Protein AF-A0A9E3QA73-F1 (afdb_monomer)

Mean predicted aligned error: 4.04 Å

Structure (mmCIF, N/CA/C/O backbone):
data_AF-A0A9E3QA73-F1
#
_entry.id   AF-A0A9E3QA73-F1
#
loop_
_atom_site.group_PDB
_atom_site.id
_atom_site.type_symbol
_atom_site.label_atom_id
_atom_site.label_alt_id
_atom_site.label_comp_id
_atom_site.label_asym_id
_atom_site.label_entity_id
_atom_site.label_seq_id
_atom_site.pdbx_PDB_ins_code
_atom_site.Cartn_x
_atom_site.Cartn_y
_atom_site.Cartn_z
_atom_site.occupancy
_atom_site.B_iso_or_equiv
_atom_site.auth_seq_id
_atom_site.auth_comp_id
_atom_s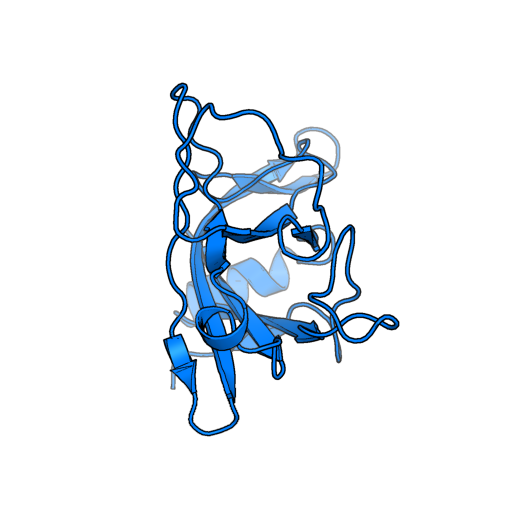ite.auth_asym_id
_atom_site.auth_atom_id
_atom_site.pdbx_PDB_model_num
ATOM 1 N N . MET A 1 1 ? -1.718 7.221 16.054 1.00 93.88 1 MET A N 1
ATOM 2 C CA . MET A 1 1 ? -0.900 6.788 14.899 1.00 93.88 1 MET A CA 1
ATOM 3 C C . MET A 1 1 ? -1.146 5.306 14.721 1.00 93.88 1 MET A C 1
ATOM 5 O O . MET A 1 1 ? -1.295 4.645 15.738 1.00 93.88 1 MET A O 1
ATOM 9 N N . VAL A 1 2 ? -1.187 4.804 13.490 1.00 97.19 2 VAL A N 1
ATOM 10 C CA . VAL A 1 2 ? -1.212 3.363 13.200 1.00 97.19 2 VAL A CA 1
ATOM 11 C C . VAL A 1 2 ? -0.086 3.036 12.223 1.00 97.19 2 VAL A C 1
ATOM 13 O O . VAL A 1 2 ? 0.205 3.836 11.328 1.00 97.19 2 VAL A O 1
ATOM 16 N N . ARG A 1 3 ? 0.563 1.887 12.413 1.00 98.00 3 ARG A N 1
ATOM 17 C CA . ARG A 1 3 ? 1.632 1.400 11.539 1.00 98.00 3 ARG A CA 1
ATOM 18 C C . ARG A 1 3 ? 1.025 0.547 10.429 1.00 98.00 3 ARG A C 1
ATOM 20 O O . ARG A 1 3 ? 0.339 -0.432 10.712 1.00 98.00 3 ARG A O 1
ATOM 27 N N . LEU A 1 4 ? 1.305 0.900 9.179 1.00 98.56 4 LEU A N 1
ATOM 28 C CA . LEU A 1 4 ? 0.963 0.098 8.006 1.00 98.56 4 LEU A CA 1
ATOM 29 C C . LEU A 1 4 ? 2.176 -0.716 7.557 1.00 98.56 4 LEU A C 1
ATOM 31 O O . LEU A 1 4 ? 3.311 -0.230 7.621 1.00 98.56 4 LEU A O 1
ATOM 35 N N . ARG A 1 5 ? 1.928 -1.921 7.045 1.00 98.56 5 ARG A N 1
ATOM 36 C CA . ARG A 1 5 ? 2.916 -2.797 6.416 1.00 98.56 5 ARG A CA 1
ATOM 37 C C . ARG A 1 5 ? 2.368 -3.342 5.101 1.00 98.56 5 ARG A C 1
ATOM 39 O O . ARG A 1 5 ? 1.295 -3.926 5.072 1.00 98.56 5 ARG A O 1
ATOM 46 N N . VAL A 1 6 ? 3.118 -3.178 4.016 1.00 98.75 6 VAL A N 1
ATOM 47 C CA . VAL A 1 6 ? 2.791 -3.777 2.717 1.00 98.75 6 VAL A CA 1
ATOM 48 C C . VAL A 1 6 ? 3.895 -4.744 2.328 1.00 98.75 6 VAL A C 1
ATOM 50 O O . VAL A 1 6 ? 5.056 -4.349 2.220 1.00 98.75 6 VAL A O 1
ATOM 53 N N . VAL A 1 7 ? 3.528 -5.998 2.090 1.00 98.62 7 VAL A N 1
ATOM 54 C CA . VAL A 1 7 ? 4.402 -7.010 1.502 1.00 98.62 7 VAL A CA 1
ATOM 55 C C . VAL A 1 7 ? 4.166 -7.027 -0.004 1.00 98.62 7 VAL A C 1
ATOM 57 O O . VAL A 1 7 ? 3.077 -7.341 -0.480 1.00 98.62 7 VAL A O 1
ATOM 60 N N . CYS A 1 8 ? 5.193 -6.670 -0.766 1.00 98.56 8 CYS A N 1
ATOM 61 C CA . CYS A 1 8 ? 5.207 -6.830 -2.210 1.00 98.56 8 CYS A CA 1
ATOM 62 C C . CYS A 1 8 ? 5.842 -8.182 -2.530 1.00 98.56 8 CYS A C 1
ATOM 64 O O . CYS A 1 8 ? 7.039 -8.373 -2.286 1.00 98.56 8 CYS A O 1
ATOM 66 N N . LYS A 1 9 ? 5.037 -9.116 -3.036 1.00 98.12 9 LYS A N 1
ATOM 67 C CA . LYS A 1 9 ? 5.478 -10.475 -3.323 1.00 98.12 9 LYS A CA 1
ATOM 68 C C . LYS A 1 9 ? 6.351 -10.540 -4.559 1.00 98.12 9 LYS A C 1
ATOM 70 O O . LYS A 1 9 ? 5.925 -10.078 -5.617 1.00 98.12 9 LYS A O 1
ATOM 75 N N . ALA A 1 10 ? 7.536 -11.130 -4.393 1.00 93.69 10 ALA A N 1
ATOM 76 C CA . ALA A 1 10 ? 8.522 -11.402 -5.438 1.00 93.69 10 ALA A CA 1
ATOM 77 C C . ALA A 1 10 ? 8.496 -10.384 -6.606 1.00 93.69 10 ALA A C 1
ATOM 79 O O . ALA A 1 10 ? 8.257 -10.770 -7.757 1.00 93.69 10 ALA A O 1
ATOM 80 N N . PRO A 1 11 ? 8.666 -9.071 -6.340 1.00 96.00 11 PRO A N 1
ATOM 81 C CA . PRO A 1 11 ? 8.707 -8.084 -7.408 1.00 96.00 11 PRO A CA 1
ATOM 82 C C . PRO A 1 11 ? 9.917 -8.343 -8.313 1.00 96.00 11 PRO A C 1
ATOM 84 O O . PRO A 1 11 ? 10.935 -8.855 -7.829 1.00 96.00 11 PRO A O 1
ATOM 87 N N . PRO A 1 12 ? 9.863 -7.932 -9.594 1.00 94.31 12 PRO A N 1
ATOM 88 C CA . PRO A 1 12 ? 11.035 -7.987 -10.453 1.00 94.31 12 PRO A CA 1
ATOM 89 C C . PRO A 1 12 ? 12.192 -7.225 -9.812 1.00 94.31 12 PRO A C 1
ATOM 91 O O . PRO A 1 12 ? 11.981 -6.166 -9.209 1.00 94.31 12 PRO A O 1
ATOM 94 N N . ASP A 1 13 ? 13.403 -7.763 -9.937 1.00 92.25 13 ASP A N 1
ATOM 95 C CA . ASP A 1 13 ? 14.571 -7.197 -9.275 1.00 92.25 13 ASP A CA 1
ATOM 96 C C . ASP A 1 13 ? 14.908 -5.816 -9.867 1.00 92.25 13 ASP A C 1
ATOM 98 O O . ASP A 1 13 ? 15.334 -5.736 -11.023 1.00 92.25 13 ASP A O 1
ATOM 102 N N . PRO A 1 14 ? 14.728 -4.712 -9.117 1.00 90.19 14 PRO A N 1
ATOM 103 C CA . PRO A 1 14 ? 14.944 -3.380 -9.665 1.00 90.19 14 PRO A CA 1
ATOM 104 C C . PRO A 1 14 ? 16.399 -3.167 -10.107 1.00 90.19 14 PRO A C 1
ATOM 106 O O . PRO A 1 14 ? 16.636 -2.440 -11.077 1.00 90.19 14 PRO A O 1
ATOM 109 N N . ASP A 1 15 ? 17.371 -3.836 -9.477 1.00 89.56 15 ASP A N 1
ATOM 110 C CA . ASP A 1 15 ? 18.784 -3.673 -9.809 1.00 89.56 15 ASP A CA 1
ATOM 111 C C . ASP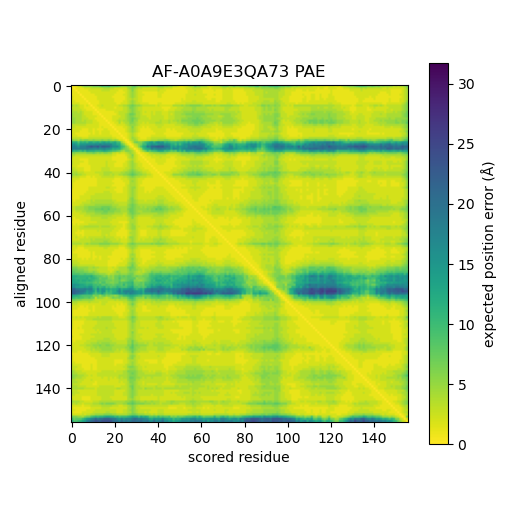 A 1 15 ? 19.113 -4.251 -11.189 1.00 89.56 15 ASP A C 1
ATOM 113 O O . ASP A 1 15 ? 19.820 -3.606 -11.968 1.00 89.56 15 ASP A O 1
ATOM 117 N N . GLN A 1 16 ? 18.509 -5.389 -11.547 1.00 91.06 16 GLN A N 1
ATOM 118 C CA . GLN A 1 16 ? 18.669 -6.023 -12.864 1.00 91.06 16 GLN A CA 1
ATOM 119 C C . GLN A 1 16 ? 18.098 -5.186 -14.017 1.00 91.06 16 GLN A C 1
ATOM 121 O O . GLN A 1 16 ? 18.421 -5.416 -15.183 1.00 91.06 16 GLN A O 1
ATOM 126 N N . HIS A 1 17 ? 17.269 -4.192 -13.701 1.00 88.50 17 HIS A N 1
ATOM 127 C CA . HIS A 1 17 ? 16.583 -3.357 -14.681 1.00 88.50 17 HIS A CA 1
ATOM 128 C C . HIS A 1 17 ? 16.985 -1.882 -14.620 1.00 88.50 17 HIS A C 1
ATOM 130 O O . HIS A 1 17 ? 16.328 -1.036 -15.229 1.00 88.50 17 HIS A O 1
ATOM 136 N N . GLY A 1 18 ? 18.069 -1.555 -13.904 1.00 90.00 18 GLY A N 1
ATOM 137 C CA . GLY A 1 18 ? 18.534 -0.173 -13.770 1.00 90.00 18 GLY A CA 1
ATOM 138 C C . GLY A 1 18 ? 17.500 0.734 -13.100 1.00 90.00 18 GLY A C 1
ATOM 139 O O . GLY A 1 18 ? 17.442 1.930 -13.391 1.00 90.00 18 GLY A O 1
ATOM 140 N N . ALA A 1 19 ? 16.673 0.166 -12.225 1.00 91.81 19 ALA A N 1
ATOM 141 C CA . ALA A 1 19 ? 15.590 0.836 -11.533 1.00 91.81 19 ALA A CA 1
ATOM 142 C C . ALA A 1 19 ? 15.851 0.920 -10.021 1.00 91.81 19 ALA A C 1
ATOM 144 O O . ALA A 1 19 ? 16.736 0.271 -9.471 1.00 91.81 19 ALA A O 1
ATOM 145 N N . ILE A 1 20 ? 15.051 1.742 -9.357 1.00 93.25 20 ILE A N 1
ATOM 146 C CA . ILE A 1 20 ? 14.847 1.797 -7.915 1.00 93.25 20 ILE A CA 1
ATOM 147 C C . ILE A 1 20 ? 13.367 1.536 -7.643 1.00 93.25 20 ILE A C 1
ATOM 149 O O . ILE A 1 20 ? 12.507 1.899 -8.450 1.00 93.25 20 ILE A O 1
ATOM 153 N N . PHE A 1 21 ? 13.074 0.908 -6.509 1.00 95.50 21 PHE A N 1
ATOM 154 C CA . PHE A 1 21 ? 11.720 0.574 -6.087 1.00 95.50 21 PHE A CA 1
ATOM 155 C C . PHE A 1 21 ? 11.521 0.977 -4.630 1.00 95.50 21 PHE A C 1
ATOM 157 O O . PHE A 1 21 ? 12.351 0.658 -3.778 1.00 95.50 21 PHE A O 1
ATOM 164 N N . GLY A 1 22 ? 10.440 1.699 -4.343 1.00 96.81 22 GLY A N 1
ATOM 165 C CA . GLY A 1 22 ? 10.211 2.224 -3.003 1.00 96.81 22 GLY A CA 1
ATOM 166 C C . GLY A 1 22 ? 8.777 2.635 -2.719 1.00 96.81 22 GLY A C 1
ATOM 167 O O . GLY A 1 22 ? 7.972 2.833 -3.632 1.00 96.81 22 GLY A O 1
ATOM 168 N N . LEU A 1 23 ? 8.492 2.815 -1.431 1.00 97.81 23 LEU A N 1
ATOM 169 C CA . LEU A 1 23 ? 7.307 3.518 -0.964 1.00 97.81 23 LEU A CA 1
ATOM 170 C C . LEU A 1 23 ? 7.462 5.001 -1.299 1.00 97.81 23 LEU A C 1
ATOM 172 O O . LEU A 1 23 ? 8.430 5.637 -0.889 1.00 97.81 23 LEU A O 1
ATOM 176 N N . GLN A 1 24 ? 6.526 5.542 -2.066 1.00 95.44 24 GLN A N 1
ATOM 177 C CA . GLN A 1 24 ? 6.564 6.928 -2.504 1.00 95.44 24 GLN A CA 1
ATOM 178 C C . GLN A 1 24 ? 5.842 7.829 -1.500 1.00 95.44 24 GLN A C 1
ATOM 180 O O . GLN A 1 24 ? 4.644 7.653 -1.254 1.00 95.44 24 GLN A O 1
ATOM 185 N N . ASP A 1 25 ? 6.546 8.835 -0.983 1.00 93.75 25 ASP A N 1
ATOM 186 C CA . ASP A 1 25 ? 5.907 9.883 -0.189 1.00 93.75 25 ASP A CA 1
ATOM 187 C C . ASP A 1 25 ? 5.063 10.846 -1.059 1.00 93.75 25 ASP A C 1
ATOM 189 O O . ASP A 1 25 ? 5.194 10.954 -2.280 1.00 93.75 25 ASP A O 1
ATOM 193 N N . ASN A 1 26 ? 4.100 11.484 -0.412 1.00 88.75 26 ASN A N 1
ATOM 194 C CA . ASN A 1 26 ? 3.203 12.524 -0.886 1.00 88.75 26 ASN A CA 1
ATOM 195 C C . ASN A 1 26 ? 3.670 13.890 -0.360 1.00 88.75 26 ASN A C 1
ATOM 197 O O . ASN A 1 26 ? 2.865 14.698 0.112 1.00 88.75 26 ASN A O 1
ATOM 201 N N . SER A 1 27 ? 4.985 14.123 -0.366 1.00 76.19 27 SER A N 1
ATOM 202 C CA . SER A 1 27 ? 5.544 15.418 0.007 1.00 76.19 27 SER A CA 1
ATOM 203 C C . SER A 1 27 ? 4.908 16.516 -0.849 1.00 76.19 27 SER A C 1
ATOM 205 O O . SER A 1 27 ? 4.928 16.461 -2.079 1.00 76.19 27 SER A O 1
ATOM 207 N N . THR A 1 28 ? 4.330 17.522 -0.188 1.00 62.72 28 THR A N 1
ATOM 208 C CA . THR A 1 28 ? 3.786 18.719 -0.847 1.00 62.72 28 THR A CA 1
ATOM 209 C C . THR A 1 28 ? 4.881 19.698 -1.263 1.00 62.72 28 THR A C 1
ATOM 211 O O . THR A 1 28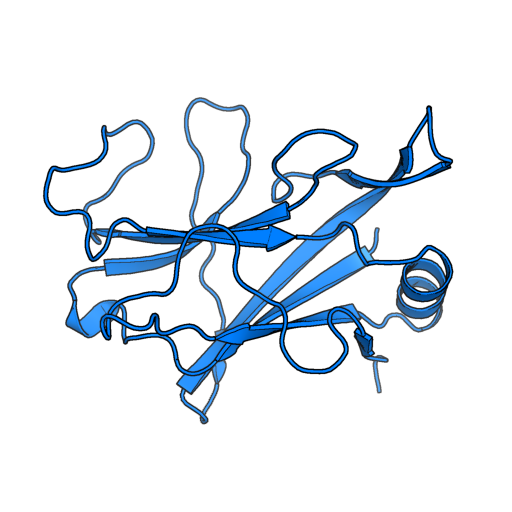 ? 4.591 20.691 -1.928 1.00 62.72 28 THR A O 1
ATOM 214 N N . ALA A 1 29 ? 6.136 19.459 -0.864 1.00 55.44 29 ALA A N 1
ATOM 215 C CA . ALA A 1 29 ? 7.262 20.148 -1.471 1.00 55.44 29 ALA A CA 1
ATOM 216 C C . ALA A 1 29 ? 7.370 19.697 -2.933 1.00 55.44 29 ALA A C 1
ATOM 218 O O . ALA A 1 29 ? 6.989 18.582 -3.275 1.00 55.44 29 ALA A O 1
ATOM 219 N N . ALA A 1 30 ? 7.944 20.525 -3.806 1.00 60.03 30 ALA A N 1
ATOM 220 C CA . ALA A 1 30 ? 8.166 20.188 -5.219 1.00 60.03 30 ALA A CA 1
ATOM 221 C C . ALA A 1 30 ? 8.950 18.868 -5.443 1.00 60.03 30 ALA A C 1
ATOM 223 O O . ALA A 1 30 ? 9.079 18.399 -6.579 1.00 60.03 30 ALA A O 1
ATOM 224 N N . HIS A 1 31 ? 9.464 18.261 -4.365 1.00 75.12 31 HIS A N 1
ATOM 225 C CA . HIS A 1 31 ? 10.182 17.006 -4.371 1.00 75.12 31 HIS A CA 1
ATOM 226 C C . HIS A 1 31 ? 9.551 15.947 -3.455 1.00 75.12 31 HIS A C 1
ATOM 228 O O . HIS A 1 31 ? 9.355 16.195 -2.264 1.00 75.12 31 HIS A O 1
ATOM 234 N N . TRP A 1 32 ? 9.292 14.766 -4.022 1.00 86.81 32 TRP A N 1
ATOM 235 C CA . TRP A 1 32 ? 8.912 13.543 -3.311 1.00 86.81 32 TRP A CA 1
ATOM 236 C C . TRP A 1 32 ? 10.045 12.512 -3.378 1.00 86.81 32 TRP A C 1
ATOM 238 O O . TRP A 1 32 ? 10.865 12.543 -4.303 1.00 86.81 32 TRP A O 1
ATOM 248 N N . SER A 1 33 ? 10.090 11.593 -2.413 1.00 90.38 33 SER A N 1
ATOM 249 C CA . SER A 1 33 ? 11.136 10.566 -2.303 1.00 90.38 33 SER A CA 1
ATOM 250 C C . SER A 1 33 ? 10.587 9.142 -2.402 1.00 90.38 33 SER A C 1
ATOM 252 O O . SER A 1 33 ? 9.408 8.882 -2.153 1.00 90.38 33 SER A O 1
ATOM 254 N N . LEU A 1 34 ? 11.471 8.207 -2.772 1.00 93.38 34 LEU A N 1
ATOM 255 C CA . LEU A 1 34 ? 11.241 6.771 -2.628 1.00 93.38 34 LEU A CA 1
ATOM 256 C C . LEU A 1 34 ? 11.973 6.259 -1.398 1.00 93.38 34 LEU A C 1
ATOM 258 O O . LEU A 1 34 ? 13.191 6.389 -1.288 1.00 93.38 34 LEU A O 1
ATOM 262 N N . HIS A 1 35 ? 11.222 5.624 -0.514 1.00 95.50 35 HIS A N 1
ATOM 263 C CA . HIS A 1 35 ? 11.726 5.002 0.696 1.00 95.50 35 HIS A CA 1
ATOM 264 C C . HIS A 1 35 ? 11.897 3.511 0.428 1.00 95.50 35 HIS A C 1
ATOM 266 O O . HIS A 1 35 ? 10.937 2.817 0.077 1.00 95.50 35 HIS A O 1
ATOM 272 N N . ALA A 1 36 ? 13.138 3.033 0.519 1.00 96.06 36 ALA A N 1
ATOM 273 C CA . ALA A 1 36 ? 13.467 1.642 0.242 1.00 96.06 36 ALA A CA 1
ATOM 274 C C . ALA A 1 36 ? 12.763 0.703 1.233 1.00 96.06 36 ALA A C 1
ATOM 276 O O . ALA A 1 36 ? 12.650 0.999 2.423 1.00 96.06 36 ALA A O 1
ATOM 277 N N . GLY A 1 37 ? 12.296 -0.436 0.728 1.00 97.00 37 GLY A N 1
ATOM 278 C CA . GLY A 1 37 ? 11.766 -1.513 1.557 1.00 97.00 37 GLY A CA 1
ATOM 279 C C . GLY A 1 37 ? 12.867 -2.461 2.024 1.00 97.00 37 GLY A C 1
ATOM 280 O O . GLY A 1 37 ? 14.006 -2.411 1.557 1.00 97.00 37 GLY A O 1
ATOM 281 N N . THR A 1 38 ? 12.515 -3.370 2.924 1.00 97.69 38 THR A N 1
ATOM 282 C CA . THR A 1 38 ? 13.407 -4.441 3.376 1.00 97.69 38 THR A CA 1
ATOM 283 C C . THR A 1 38 ? 13.161 -5.692 2.544 1.00 97.69 38 THR A C 1
ATOM 285 O O . THR A 1 38 ? 12.050 -6.223 2.540 1.00 97.69 38 THR A O 1
ATOM 288 N N . ARG A 1 39 ? 14.192 -6.173 1.841 1.00 96.44 39 ARG A N 1
ATOM 289 C CA . ARG A 1 39 ? 14.124 -7.445 1.115 1.00 96.44 39 ARG A CA 1
ATOM 290 C C . ARG A 1 39 ? 14.237 -8.612 2.092 1.00 96.44 39 ARG A C 1
ATOM 292 O O . ARG A 1 39 ? 15.090 -8.615 2.975 1.00 96.44 39 ARG A O 1
ATOM 299 N N . THR A 1 40 ? 13.364 -9.589 1.925 1.00 96.31 40 THR A N 1
ATOM 300 C CA . THR A 1 40 ? 13.341 -10.837 2.693 1.00 96.31 40 THR A CA 1
ATOM 301 C C . THR A 1 40 ? 14.128 -11.930 1.967 1.00 96.31 40 THR A C 1
ATOM 303 O O . THR A 1 40 ? 14.473 -11.789 0.792 1.00 96.31 40 THR A O 1
ATOM 306 N N . SER A 1 41 ? 14.388 -13.052 2.640 1.00 93.44 41 SER A N 1
ATOM 307 C CA . SER A 1 41 ? 15.041 -14.216 2.027 1.00 93.44 41 SER A CA 1
ATOM 308 C C . SER A 1 41 ? 14.193 -14.904 0.950 1.00 93.44 41 SER A C 1
ATOM 310 O O . SER A 1 41 ? 14.762 -15.538 0.066 1.00 93.44 41 SER A O 1
ATOM 312 N N . SER A 1 42 ? 12.861 -14.760 0.980 1.00 92.88 42 SER A N 1
ATOM 313 C CA . SER A 1 42 ? 11.957 -15.259 -0.069 1.00 92.88 42 SER A CA 1
ATOM 314 C C . SER A 1 42 ? 11.966 -14.395 -1.335 1.00 92.88 42 SER A C 1
ATOM 316 O O . SER A 1 42 ? 11.360 -14.771 -2.335 1.00 92.88 42 SER A O 1
ATOM 318 N N . GLY A 1 43 ? 12.645 -13.242 -1.313 1.00 93.56 43 GLY A N 1
ATOM 319 C CA . GLY A 1 43 ? 12.657 -12.277 -2.413 1.00 93.56 43 GLY A CA 1
ATOM 320 C C . GLY A 1 43 ? 11.532 -11.241 -2.349 1.00 93.56 43 GLY A C 1
ATOM 321 O O . GLY A 1 43 ? 11.542 -10.300 -3.146 1.00 93.56 43 GLY A O 1
ATOM 322 N N . ASP A 1 44 ? 10.616 -11.352 -1.383 1.00 97.69 44 ASP A N 1
ATOM 323 C CA . ASP A 1 44 ? 9.589 -10.341 -1.124 1.00 97.69 44 ASP A CA 1
ATOM 324 C C . ASP A 1 44 ? 10.220 -9.059 -0.576 1.00 97.69 44 ASP A C 1
ATOM 326 O O . ASP A 1 44 ? 11.280 -9.094 0.061 1.00 97.69 44 ASP A O 1
ATOM 330 N N . ILE A 1 45 ? 9.552 -7.925 -0.780 1.00 98.31 45 ILE A N 1
ATOM 331 C CA . ILE A 1 45 ? 9.988 -6.631 -0.247 1.00 98.31 45 ILE A CA 1
ATOM 332 C C . ILE A 1 45 ? 8.903 -6.066 0.662 1.00 98.31 45 ILE A C 1
ATOM 334 O O . ILE A 1 45 ? 7.749 -5.919 0.259 1.00 98.31 45 ILE A O 1
ATOM 338 N N . VAL A 1 46 ? 9.292 -5.733 1.890 1.00 98.50 46 VAL A N 1
ATOM 339 C CA . VAL A 1 46 ? 8.400 -5.219 2.929 1.00 98.50 46 VAL A CA 1
ATOM 340 C C . VAL A 1 46 ? 8.571 -3.712 3.062 1.00 98.50 46 VAL A C 1
ATOM 342 O O . VAL A 1 46 ? 9.677 -3.215 3.278 1.00 98.50 46 VAL A O 1
ATOM 345 N N . PHE A 1 47 ? 7.462 -2.988 2.979 1.00 98.62 47 PHE A N 1
ATOM 346 C CA . PHE A 1 47 ? 7.390 -1.545 3.186 1.00 98.62 47 PHE A CA 1
ATOM 347 C C . PHE A 1 47 ? 6.582 -1.253 4.438 1.00 98.62 47 PHE A C 1
ATOM 349 O O . PHE A 1 47 ? 5.579 -1.917 4.692 1.00 98.62 47 PHE A O 1
ATOM 356 N N . GLY A 1 48 ? 6.980 -0.242 5.205 1.00 98.00 48 GLY A N 1
ATOM 357 C CA . GLY A 1 48 ? 6.211 0.183 6.366 1.00 98.00 48 GLY A CA 1
ATOM 358 C C . GLY A 1 48 ? 6.230 1.689 6.551 1.00 98.00 48 GLY A C 1
ATOM 359 O O . GLY A 1 48 ? 7.242 2.337 6.292 1.00 98.00 48 GLY A O 1
ATOM 360 N N . CYS A 1 49 ? 5.112 2.232 7.016 1.00 97.81 49 CYS A N 1
ATOM 361 C CA . CYS A 1 49 ? 4.980 3.649 7.327 1.00 97.81 49 CYS A CA 1
ATOM 362 C C . CYS A 1 49 ? 3.993 3.870 8.468 1.00 97.81 49 CYS A C 1
ATOM 364 O O . CYS A 1 49 ? 3.095 3.061 8.699 1.00 97.81 49 CYS A O 1
ATOM 366 N N . ASP A 1 50 ? 4.171 4.977 9.178 1.00 97.62 50 ASP A N 1
ATOM 367 C CA . ASP A 1 50 ? 3.259 5.410 10.226 1.00 97.62 50 ASP A CA 1
ATOM 368 C C . ASP A 1 50 ? 2.320 6.479 9.680 1.00 97.62 50 ASP A C 1
ATOM 370 O O . ASP A 1 50 ? 2.748 7.450 9.051 1.00 97.62 50 ASP A O 1
ATOM 374 N N . VAL A 1 51 ? 1.026 6.302 9.932 1.00 97.44 51 VAL A N 1
ATOM 375 C CA . VAL A 1 51 ? -0.019 7.194 9.429 1.00 97.44 51 VAL A CA 1
ATOM 376 C C . VAL A 1 51 ? -0.945 7.650 10.550 1.00 97.44 51 VAL A C 1
ATOM 378 O O . VAL A 1 51 ? -1.114 7.003 11.590 1.00 97.44 51 VAL A O 1
ATOM 381 N N . ARG A 1 52 ? -1.559 8.813 10.339 1.00 97.75 52 ARG A N 1
ATOM 382 C CA . ARG A 1 52 ? -2.652 9.316 11.173 1.00 97.75 52 ARG A CA 1
ATOM 383 C C . ARG A 1 52 ? -3.973 8.864 10.573 1.00 97.75 52 ARG A C 1
ATOM 385 O O . ARG A 1 52 ? -4.105 8.800 9.355 1.00 97.75 52 ARG A O 1
ATOM 392 N N . VAL A 1 53 ? -4.961 8.626 11.425 1.00 97.88 53 VAL A N 1
ATOM 393 C CA . VAL A 1 53 ? -6.328 8.311 11.002 1.00 97.88 53 VAL A CA 1
ATOM 394 C C . VAL A 1 53 ? -7.283 9.258 11.711 1.00 97.88 53 VAL A C 1
ATOM 396 O O . VAL A 1 53 ? -7.085 9.580 12.882 1.00 97.88 53 VAL A O 1
ATOM 399 N N . ARG A 1 54 ? -8.293 9.737 10.989 1.00 97.62 54 ARG A N 1
ATOM 400 C CA . ARG A 1 54 ? -9.432 10.482 11.536 1.00 97.62 54 ARG A CA 1
ATOM 401 C C . ARG A 1 54 ? -10.717 9.988 10.889 1.00 97.62 54 ARG A C 1
ATOM 403 O O . ARG A 1 54 ? -10.657 9.418 9.807 1.00 97.62 54 ARG A O 1
ATOM 410 N N . ALA A 1 55 ? -11.864 10.287 11.484 1.00 97.44 55 ALA A N 1
ATOM 411 C CA . ALA A 1 55 ? -13.142 10.073 10.817 1.00 97.44 55 ALA A CA 1
ATOM 412 C C . ALA A 1 55 ? -13.259 10.945 9.561 1.00 97.44 55 ALA A C 1
ATOM 414 O O . ALA A 1 55 ? -12.917 12.135 9.554 1.00 97.44 55 ALA A O 1
ATOM 415 N N . ASN A 1 56 ? -13.740 10.346 8.478 1.00 96.56 56 ASN A N 1
ATOM 416 C CA . ASN A 1 56 ? -14.242 11.082 7.337 1.00 96.56 56 ASN A CA 1
ATOM 417 C C . ASN A 1 56 ? -15.473 11.888 7.778 1.00 96.56 56 ASN A C 1
ATOM 419 O O . ASN A 1 56 ? -16.417 11.335 8.330 1.00 96.56 56 ASN A O 1
ATOM 423 N N . ALA A 1 57 ? -15.487 13.197 7.519 1.00 93.88 57 ALA A N 1
ATOM 424 C CA . ALA A 1 57 ? -16.571 14.072 7.969 1.00 93.88 57 ALA A CA 1
ATOM 425 C C . ALA A 1 57 ? -17.941 13.734 7.351 1.00 93.88 57 ALA A C 1
ATOM 427 O O . ALA A 1 57 ? -18.964 14.124 7.901 1.00 93.88 57 ALA A O 1
ATOM 428 N N . ARG A 1 58 ? -17.966 13.049 6.200 1.00 94.06 58 ARG A N 1
ATOM 429 C CA . ARG A 1 58 ? -19.201 12.684 5.496 1.00 94.06 58 ARG A CA 1
ATOM 430 C C . ARG A 1 58 ? -19.686 11.275 5.805 1.00 94.06 58 ARG A C 1
ATOM 432 O O . ARG A 1 58 ? -20.891 11.074 5.856 1.00 94.06 58 ARG A O 1
ATOM 439 N N . THR A 1 59 ? -18.772 10.316 5.929 1.00 95.00 59 THR A N 1
ATOM 440 C CA . THR A 1 59 ? -19.124 8.888 6.022 1.00 95.00 59 THR A CA 1
ATOM 441 C C . THR A 1 59 ? -18.780 8.262 7.367 1.00 95.00 59 THR A C 1
ATOM 443 O O . THR A 1 59 ? -19.174 7.136 7.618 1.00 95.00 59 THR A O 1
ATOM 446 N N . ALA A 1 60 ? -18.053 8.975 8.233 1.00 96.12 60 ALA A N 1
ATOM 447 C CA . ALA A 1 60 ? -17.441 8.464 9.461 1.00 96.12 60 ALA A CA 1
ATOM 448 C C . ALA A 1 60 ? -16.382 7.355 9.266 1.00 96.12 60 ALA A C 1
ATOM 450 O O . ALA A 1 60 ? -15.682 7.027 10.224 1.00 96.12 60 ALA A O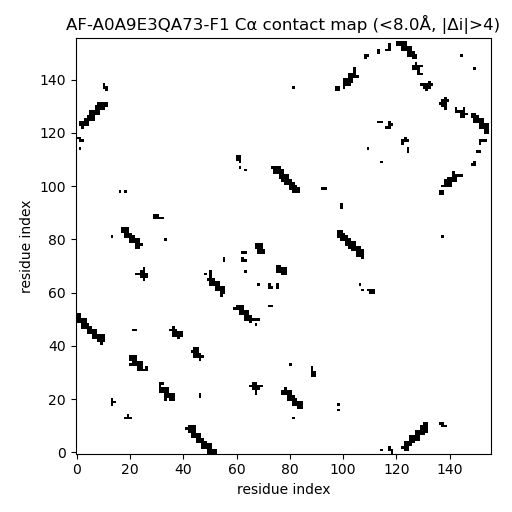 1
ATOM 451 N N . ASP A 1 61 ? -16.175 6.864 8.041 1.00 96.88 61 ASP A N 1
ATOM 452 C CA . ASP A 1 61 ? -15.141 5.875 7.717 1.00 96.88 61 ASP A CA 1
ATOM 453 C C . ASP A 1 61 ? -13.722 6.370 8.050 1.00 96.88 61 ASP A C 1
ATOM 455 O O . ASP A 1 61 ? -13.469 7.586 8.083 1.00 96.88 61 ASP A O 1
ATOM 459 N N . PRO A 1 62 ? -12.754 5.454 8.230 1.00 98.25 62 PRO A N 1
ATOM 460 C CA . PRO A 1 62 ? -11.353 5.812 8.385 1.00 98.25 62 PRO A CA 1
ATOM 461 C C . PRO A 1 62 ? -10.804 6.648 7.219 1.00 98.25 62 PRO A C 1
ATOM 463 O O . PRO A 1 62 ? -10.753 6.226 6.066 1.00 98.25 62 PRO A O 1
ATOM 466 N N . ASN A 1 63 ? -10.307 7.843 7.530 1.00 98.31 63 ASN A N 1
ATOM 467 C CA . ASN A 1 63 ? -9.580 8.707 6.603 1.00 98.31 63 ASN A CA 1
ATOM 468 C C . ASN A 1 63 ? -8.111 8.785 7.018 1.00 98.31 63 ASN A C 1
ATOM 470 O O . ASN A 1 63 ? -7.747 9.481 7.974 1.00 98.31 63 ASN A O 1
ATOM 474 N N . PHE A 1 64 ? -7.274 8.080 6.263 1.00 97.81 64 PHE A N 1
ATOM 475 C CA . PHE A 1 64 ? -5.828 8.042 6.444 1.00 97.81 64 PHE A CA 1
ATOM 476 C C . PHE A 1 64 ? -5.163 9.345 5.993 1.00 97.81 64 PHE A C 1
ATOM 478 O O . PHE A 1 64 ? -5.555 9.967 5.002 1.00 97.81 64 PHE A O 1
ATOM 485 N N . LEU A 1 65 ? -4.137 9.756 6.732 1.00 96.50 65 LEU A N 1
ATOM 486 C CA . LEU A 1 65 ? -3.388 10.993 6.548 1.00 96.50 65 LEU A CA 1
ATOM 487 C C . LEU A 1 65 ? -1.906 10.774 6.851 1.00 96.50 65 LEU A C 1
ATOM 489 O O . LEU A 1 65 ? -1.541 9.939 7.678 1.00 96.50 65 LEU A O 1
ATOM 493 N N . GLY A 1 66 ? -1.065 11.627 6.281 1.00 94.56 66 GLY A N 1
ATOM 494 C CA . GLY A 1 66 ? 0.370 11.645 6.536 1.00 94.56 66 GLY A CA 1
ATOM 495 C C . GLY A 1 66 ? 1.156 11.657 5.239 1.00 94.56 66 GLY A C 1
ATOM 496 O O . GLY A 1 66 ? 0.579 11.640 4.151 1.00 94.56 66 GLY A O 1
ATOM 497 N N . ASP A 1 67 ? 2.472 11.655 5.383 1.00 94.12 67 ASP A N 1
ATOM 498 C CA . ASP A 1 67 ? 3.383 11.943 4.280 1.00 94.12 67 ASP A CA 1
ATOM 499 C C . ASP A 1 67 ? 3.448 10.819 3.253 1.00 94.12 67 ASP A C 1
ATOM 501 O O . ASP A 1 67 ? 4.011 11.022 2.201 1.00 94.12 67 ASP A O 1
ATOM 505 N N . TYR A 1 68 ? 2.861 9.649 3.500 1.00 96.19 68 TYR A N 1
ATOM 506 C CA . TYR A 1 68 ? 2.854 8.522 2.554 1.00 96.19 68 TYR A CA 1
ATOM 507 C C . TYR A 1 68 ? 1.488 8.281 1.910 1.00 96.19 68 TYR A C 1
ATOM 509 O O . TYR A 1 68 ? 1.346 7.401 1.061 1.00 96.19 68 TYR A O 1
ATOM 517 N N . VAL A 1 69 ? 0.468 9.031 2.332 1.00 97.19 69 VAL A N 1
ATOM 518 C CA . VAL A 1 69 ? -0.921 8.787 1.950 1.00 97.19 69 VAL A CA 1
ATOM 519 C C . VAL A 1 69 ? -1.323 9.719 0.816 1.00 97.19 69 VAL A C 1
ATOM 521 O O . VAL A 1 69 ? -1.230 10.941 0.928 1.00 97.19 69 VAL A O 1
ATOM 524 N N . HIS A 1 70 ? -1.837 9.130 -0.258 1.00 96.50 70 HIS A N 1
ATOM 525 C CA . HIS A 1 70 ? -2.260 9.801 -1.483 1.00 96.50 70 HIS A CA 1
ATOM 526 C C . HIS A 1 70 ? -3.786 9.729 -1.655 1.00 96.50 70 HIS A C 1
ATOM 528 O O . HIS A 1 70 ? -4.487 9.050 -0.902 1.00 96.50 70 HIS A O 1
ATOM 534 N N . GLY A 1 71 ? -4.306 10.427 -2.667 1.00 95.62 71 GLY A N 1
ATOM 535 C CA . GLY A 1 71 ? -5.715 10.350 -3.070 1.00 95.62 71 GLY A CA 1
ATOM 536 C C . GLY A 1 71 ? -6.630 11.342 -2.354 1.00 95.62 71 GLY A C 1
ATOM 537 O O . GLY A 1 71 ? -6.164 12.283 -1.713 1.00 95.62 71 GLY A O 1
ATOM 538 N N . LYS A 1 72 ? -7.945 11.161 -2.489 1.00 95.38 72 LYS A N 1
ATOM 539 C CA . LYS A 1 72 ? -8.981 11.975 -1.826 1.00 95.38 72 LYS A CA 1
ATOM 540 C C . LYS A 1 72 ? -9.407 11.322 -0.500 1.00 95.38 72 LYS A C 1
ATOM 542 O O . LYS A 1 72 ? -9.086 10.157 -0.291 1.00 95.38 72 LYS A O 1
ATOM 547 N N . PRO A 1 73 ? -10.093 12.034 0.418 1.00 95.06 73 PRO A N 1
ATOM 548 C CA . PRO A 1 73 ? -10.526 11.480 1.708 1.00 95.06 73 PRO A CA 1
ATOM 549 C C . PRO A 1 73 ? -11.302 10.155 1.664 1.00 95.06 73 PRO A C 1
ATOM 551 O O . PRO A 1 73 ? -11.287 9.433 2.652 1.00 95.06 73 PRO A O 1
ATOM 554 N N . ASP A 1 74 ? -11.983 9.870 0.559 1.00 91.50 74 ASP A N 1
ATOM 555 C CA . ASP A 1 74 ? -12.796 8.682 0.277 1.00 91.50 74 ASP A CA 1
ATOM 556 C C . ASP A 1 74 ? -12.074 7.628 -0.585 1.00 91.50 74 ASP A C 1
ATOM 558 O O . ASP A 1 74 ? -12.597 6.544 -0.810 1.00 91.50 74 ASP A O 1
ATOM 562 N N . GLU A 1 75 ? -10.858 7.919 -1.050 1.00 95.44 75 GLU A N 1
ATOM 563 C CA . GLU A 1 75 ? -10.069 7.039 -1.915 1.00 95.44 75 GLU A CA 1
ATOM 564 C C . GLU A 1 75 ? -8.583 7.159 -1.544 1.00 95.44 75 GLU A C 1
ATOM 566 O O . GLU A 1 75 ? -7.742 7.614 -2.326 1.00 95.44 75 GLU A O 1
ATOM 571 N N . ARG A 1 76 ? -8.265 6.830 -0.287 1.00 97.69 76 ARG A N 1
ATOM 572 C CA . ARG A 1 76 ? -6.895 6.871 0.236 1.00 97.69 76 ARG A CA 1
ATOM 573 C C . ARG A 1 76 ? -6.106 5.646 -0.203 1.00 97.69 76 ARG A C 1
ATOM 575 O O . ARG A 1 76 ? -6.595 4.521 -0.118 1.00 97.69 76 ARG A O 1
ATOM 582 N N . PHE A 1 77 ? -4.860 5.859 -0.612 1.00 98.44 77 PHE A N 1
ATOM 583 C CA . PHE A 1 77 ? -3.956 4.779 -1.006 1.00 98.44 77 PHE A CA 1
ATOM 584 C C . PHE A 1 77 ? -2.488 5.121 -0.730 1.00 98.44 77 PHE A C 1
ATOM 586 O O . PHE A 1 77 ? -2.122 6.289 -0.586 1.00 98.44 77 PHE A O 1
ATOM 593 N N . LEU A 1 78 ? -1.644 4.091 -0.692 1.00 98.50 78 LEU A N 1
ATOM 594 C CA . LEU A 1 78 ? -0.184 4.209 -0.734 1.00 98.50 78 LEU A CA 1
ATOM 595 C C . LEU A 1 78 ? 0.314 4.013 -2.168 1.00 98.50 78 LEU A C 1
ATOM 597 O O . LEU A 1 78 ? -0.306 3.278 -2.941 1.00 98.50 78 LEU A O 1
ATOM 601 N N . TYR A 1 79 ? 1.453 4.617 -2.508 1.00 97.75 79 TYR A N 1
ATOM 602 C CA . TYR A 1 79 ? 2.155 4.325 -3.758 1.00 97.75 79 TYR A CA 1
ATOM 603 C C . TYR A 1 79 ? 3.403 3.484 -3.513 1.00 97.75 79 TYR A C 1
ATOM 605 O O . TYR A 1 79 ? 4.311 3.916 -2.809 1.00 97.75 79 TYR A O 1
ATOM 613 N N . LEU A 1 80 ? 3.490 2.330 -4.172 1.00 97.94 80 LEU A N 1
ATOM 614 C CA . LEU A 1 80 ? 4.759 1.637 -4.390 1.00 97.94 80 LEU A CA 1
ATOM 615 C C . LEU A 1 80 ? 5.207 1.900 -5.828 1.00 97.94 80 LEU A C 1
ATOM 617 O O . LEU A 1 80 ? 4.481 1.584 -6.773 1.00 97.94 80 LEU A O 1
ATOM 621 N N . SER A 1 81 ? 6.374 2.512 -5.996 1.00 94.94 81 SER A N 1
ATOM 622 C CA . SER A 1 81 ? 6.792 3.112 -7.263 1.00 94.94 81 SER A CA 1
ATOM 623 C C . SER A 1 81 ? 8.147 2.598 -7.730 1.00 94.94 81 SER A C 1
ATOM 625 O O . SER A 1 81 ? 9.114 2.594 -6.971 1.00 94.94 81 SER A O 1
ATOM 627 N N . TRP A 1 82 ? 8.219 2.242 -9.013 1.00 93.62 82 TRP A N 1
ATOM 628 C CA . TRP A 1 82 ? 9.453 1.970 -9.744 1.00 93.62 82 TRP A CA 1
ATOM 629 C C . TRP A 1 82 ? 9.868 3.194 -10.535 1.00 93.62 82 TRP A C 1
ATOM 631 O O . TRP A 1 82 ? 9.039 3.824 -11.202 1.00 93.62 82 TRP A O 1
ATOM 641 N N . ARG A 1 83 ? 11.161 3.505 -10.488 1.00 91.75 83 ARG A N 1
ATOM 642 C CA . ARG A 1 83 ? 11.780 4.573 -11.271 1.00 91.75 83 ARG A CA 1
ATOM 643 C C . ARG A 1 83 ? 13.134 4.140 -11.810 1.00 91.75 83 ARG A C 1
ATOM 645 O O . ARG A 1 83 ? 13.780 3.323 -11.172 1.00 91.75 83 ARG A O 1
ATOM 652 N N . PRO A 1 84 ? 13.610 4.720 -12.920 1.00 90.06 84 PRO A N 1
ATOM 653 C CA . PRO A 1 84 ? 15.006 4.632 -13.321 1.00 90.06 84 PRO A CA 1
ATOM 654 C C . PRO A 1 84 ? 15.926 5.048 -12.174 1.00 90.06 84 PRO A C 1
ATOM 656 O O . PRO A 1 84 ? 15.598 5.957 -11.412 1.00 90.06 84 PRO A O 1
ATOM 659 N N . ARG A 1 85 ? 17.091 4.415 -12.051 1.00 88.25 85 ARG A N 1
ATOM 660 C CA . ARG A 1 85 ? 18.056 4.724 -10.985 1.00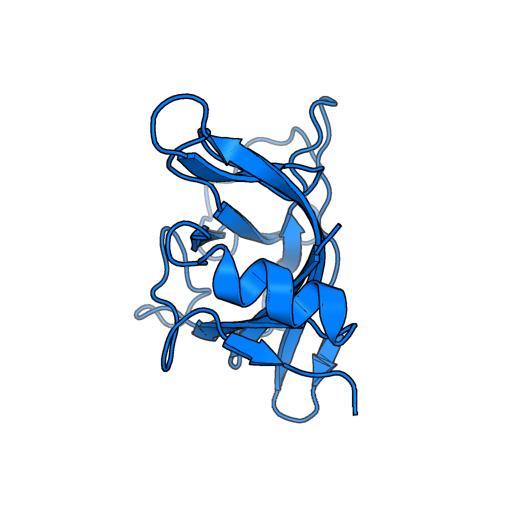 88.25 85 ARG A CA 1
ATOM 661 C C . ARG A 1 85 ? 18.573 6.163 -11.042 1.00 88.25 85 ARG A C 1
ATOM 663 O O . ARG A 1 85 ? 18.918 6.731 -10.012 1.00 88.25 85 ARG A O 1
ATOM 670 N N . ASP A 1 86 ? 18.614 6.752 -12.233 1.00 85.81 86 ASP A N 1
ATOM 671 C CA . ASP A 1 86 ? 18.998 8.146 -12.462 1.00 85.81 86 ASP A CA 1
ATOM 672 C C . ASP A 1 86 ? 17.829 9.138 -12.299 1.00 85.81 86 ASP A C 1
ATOM 674 O O . ASP A 1 86 ? 18.008 10.340 -12.516 1.00 85.81 86 ASP A O 1
ATOM 678 N N . TRP A 1 87 ? 16.637 8.663 -11.919 1.00 84.75 87 TRP A N 1
ATOM 679 C CA . TRP A 1 87 ? 15.465 9.509 -11.727 1.00 84.75 87 TRP A CA 1
ATOM 680 C C . TRP A 1 87 ? 15.661 10.488 -10.565 1.00 84.75 87 TRP A C 1
ATOM 682 O O . TRP A 1 87 ? 16.197 10.149 -9.507 1.00 84.75 87 TRP A O 1
ATOM 692 N N . ARG A 1 88 ? 15.176 11.718 -10.755 1.00 80.44 88 ARG A N 1
ATOM 693 C CA . ARG A 1 88 ? 15.143 12.762 -9.726 1.00 80.44 88 ARG A CA 1
ATOM 694 C C . ARG A 1 88 ? 13.769 13.404 -9.663 1.00 80.44 88 ARG A C 1
ATOM 696 O O . ARG A 1 88 ? 13.099 13.545 -10.689 1.00 80.44 88 ARG A O 1
ATOM 703 N N . SER A 1 89 ? 13.373 13.845 -8.471 1.00 73.12 89 SER A N 1
ATOM 704 C CA . SER A 1 89 ? 12.070 14.480 -8.307 1.00 73.12 89 SER A CA 1
ATOM 705 C C . SER A 1 89 ? 11.936 15.755 -9.127 1.00 73.12 89 SER A C 1
ATOM 707 O O . SER A 1 89 ? 12.838 16.588 -9.146 1.00 73.12 89 SER A O 1
ATOM 709 N N . GLY A 1 90 ? 10.785 15.899 -9.782 1.00 70.12 90 GLY A N 1
ATOM 710 C CA . GLY A 1 90 ? 10.490 16.987 -10.714 1.00 70.12 90 GLY A CA 1
ATOM 711 C C . GLY A 1 90 ? 10.858 16.687 -12.170 1.00 70.12 90 GLY A C 1
ATOM 712 O O . GLY A 1 90 ? 10.436 17.431 -13.050 1.00 70.12 90 GLY A O 1
ATOM 713 N N . GLN A 1 91 ? 11.583 15.597 -12.465 1.00 73.75 91 GLN A N 1
ATOM 714 C CA . GLN A 1 91 ? 11.797 15.189 -13.856 1.00 73.75 91 GLN A CA 1
ATOM 715 C C . GLN A 1 91 ? 10.507 14.623 -14.476 1.00 73.75 91 GLN A C 1
ATOM 717 O O . GLN A 1 91 ? 9.804 13.850 -13.811 1.00 73.75 91 GLN A O 1
ATOM 722 N N . PRO A 1 92 ? 10.207 14.959 -15.747 1.00 70.56 92 PRO A N 1
ATOM 723 C CA . PRO A 1 92 ? 9.091 14.362 -16.467 1.00 70.56 92 PRO A CA 1
ATOM 724 C C . PRO A 1 92 ? 9.303 12.855 -16.647 1.00 70.56 92 PRO A C 1
ATOM 726 O O . PRO A 1 92 ? 10.434 12.363 -16.693 1.00 70.56 92 PRO A O 1
ATOM 729 N N . GLU A 1 93 ? 8.204 12.114 -16.765 1.00 72.12 93 GLU A N 1
ATOM 730 C CA . GLU A 1 93 ? 8.270 10.678 -17.037 1.00 72.12 93 GLU A CA 1
ATOM 731 C C . GLU A 1 93 ? 8.850 10.426 -18.434 1.00 72.12 93 GLU A C 1
ATOM 733 O O . GLU A 1 93 ? 8.457 11.061 -19.413 1.00 72.12 93 GLU A O 1
ATOM 738 N N . ARG A 1 94 ? 9.815 9.505 -18.535 1.00 71.69 94 ARG A N 1
ATOM 739 C CA . ARG A 1 94 ? 10.463 9.168 -19.813 1.00 71.69 94 ARG A CA 1
ATOM 740 C C . ARG A 1 94 ? 9.579 8.246 -20.650 1.00 71.69 94 ARG A C 1
ATOM 742 O O . ARG A 1 94 ? 8.843 7.428 -20.104 1.00 71.69 94 ARG A O 1
ATOM 749 N N . ALA A 1 95 ? 9.766 8.273 -21.967 1.00 58.38 95 ALA A N 1
ATOM 750 C CA . ALA A 1 95 ? 9.014 7.475 -22.942 1.00 58.38 95 ALA A CA 1
ATOM 751 C C . ALA A 1 95 ? 9.238 5.945 -22.878 1.00 58.38 95 ALA A C 1
ATOM 753 O O . ALA A 1 95 ? 8.624 5.218 -23.652 1.00 58.38 95 ALA A O 1
ATOM 754 N N . SER A 1 96 ? 10.089 5.436 -21.974 1.00 59.72 96 SER A N 1
ATOM 755 C CA . SER A 1 96 ? 10.225 3.995 -21.705 1.00 59.72 96 SER A CA 1
ATOM 756 C C . SER A 1 96 ? 9.531 3.647 -20.376 1.00 59.72 96 SER A C 1
ATOM 758 O O . SER A 1 96 ? 10.145 3.734 -19.307 1.00 59.72 96 SER A O 1
ATOM 760 N N . PRO A 1 97 ? 8.225 3.314 -20.401 1.00 63.97 97 PRO A N 1
ATOM 761 C CA . PRO A 1 97 ? 7.382 3.262 -19.205 1.00 63.97 97 PRO A CA 1
ATOM 762 C C . PRO A 1 97 ? 7.519 1.961 -18.407 1.00 63.97 97 PRO A C 1
ATOM 764 O O . PRO A 1 97 ? 7.061 1.901 -17.271 1.00 63.97 97 PRO A O 1
ATOM 767 N N . ARG A 1 98 ? 8.150 0.912 -18.964 1.00 71.06 98 ARG A N 1
ATOM 768 C CA . ARG A 1 98 ? 8.159 -0.431 -18.347 1.00 71.06 98 ARG A CA 1
ATOM 769 C C . ARG A 1 98 ? 8.728 -0.451 -16.924 1.00 71.06 98 ARG A C 1
ATOM 771 O O . ARG A 1 98 ? 8.273 -1.242 -16.111 1.00 71.06 98 ARG A O 1
ATOM 778 N N . TRP A 1 99 ? 9.650 0.460 -16.618 1.00 79.81 99 TRP A N 1
ATOM 779 C CA . TRP A 1 99 ? 10.291 0.599 -15.302 1.00 79.81 99 TRP A CA 1
ATOM 780 C C . TRP A 1 99 ? 10.005 1.957 -14.641 1.00 79.81 99 TRP A C 1
ATOM 782 O O . TRP A 1 99 ?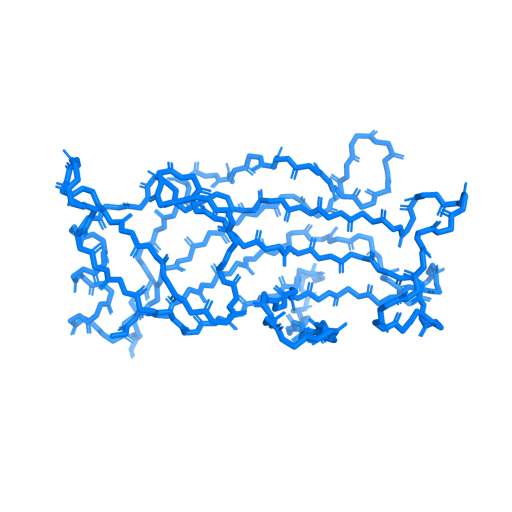 10.706 2.388 -13.730 1.00 79.81 99 TRP A O 1
ATOM 792 N N . GLN A 1 100 ? 8.951 2.632 -15.112 1.00 87.81 100 GLN A N 1
ATOM 793 C CA . GLN A 1 100 ? 8.338 3.815 -14.511 1.00 87.81 100 GLN A CA 1
ATOM 794 C C . GLN A 1 100 ? 6.871 3.496 -14.227 1.00 87.81 100 GLN A C 1
ATOM 796 O O . GLN A 1 100 ? 5.974 3.879 -14.974 1.00 87.81 100 GLN A O 1
ATOM 801 N N . ARG A 1 101 ? 6.628 2.731 -13.164 1.00 91.75 101 ARG A N 1
ATOM 802 C CA . ARG A 1 101 ? 5.297 2.219 -12.816 1.00 91.75 101 ARG A CA 1
ATOM 803 C C . ARG A 1 101 ? 4.990 2.519 -11.360 1.00 91.75 101 ARG A C 1
ATOM 805 O O . ARG A 1 101 ? 5.899 2.655 -10.547 1.00 91.75 101 ARG A O 1
ATOM 812 N N . ARG A 1 102 ? 3.705 2.632 -11.035 1.00 94.00 102 ARG A N 1
ATOM 813 C CA . ARG A 1 102 ? 3.230 2.858 -9.666 1.00 94.00 102 ARG A CA 1
ATOM 814 C C . ARG A 1 102 ? 2.067 1.928 -9.369 1.00 94.00 102 ARG A C 1
ATOM 816 O O . ARG A 1 102 ? 1.152 1.849 -10.188 1.00 94.00 102 ARG A O 1
ATOM 823 N N . MET A 1 103 ? 2.084 1.282 -8.211 1.00 97.75 103 MET A N 1
ATOM 824 C CA . MET A 1 103 ? 0.949 0.549 -7.650 1.00 97.75 103 MET A CA 1
ATOM 825 C C . MET A 1 103 ? 0.239 1.409 -6.615 1.00 97.75 103 MET A C 1
ATOM 827 O O . MET A 1 103 ? 0.885 1.929 -5.709 1.00 97.75 103 MET A O 1
ATOM 831 N N . LYS A 1 104 ? -1.082 1.517 -6.728 1.00 98.31 104 LYS A N 1
ATOM 832 C CA . LYS A 1 104 ? -1.973 2.062 -5.707 1.00 98.31 104 LYS A CA 1
ATOM 833 C C . LYS A 1 104 ? -2.399 0.925 -4.795 1.00 98.31 104 LYS A C 1
ATOM 835 O O . LYS A 1 104 ? -3.097 0.013 -5.242 1.00 98.31 104 LYS A O 1
ATOM 840 N N . ILE A 1 105 ? -1.994 1.009 -3.536 1.00 98.56 105 ILE A N 1
ATOM 841 C CA . ILE A 1 105 ? -2.413 0.087 -2.484 1.00 98.56 105 ILE A CA 1
ATOM 842 C C . ILE A 1 105 ? -3.534 0.778 -1.719 1.00 98.56 105 ILE A C 1
ATOM 844 O O . ILE A 1 105 ? -3.280 1.676 -0.915 1.00 98.56 105 ILE A O 1
ATOM 848 N N . HIS A 1 106 ? -4.776 0.438 -2.053 1.00 98.50 106 HIS A N 1
ATOM 849 C CA . HIS A 1 106 ? -5.951 1.103 -1.495 1.00 98.50 106 HIS A CA 1
ATOM 850 C C . HIS A 1 106 ? -6.136 0.776 -0.012 1.00 98.50 106 HIS A C 1
ATOM 852 O O . HIS A 1 106 ? -5.962 -0.365 0.412 1.00 98.50 106 HIS A O 1
ATOM 858 N N . LEU A 1 107 ? -6.499 1.797 0.763 1.00 98.38 107 LEU A N 1
ATOM 859 C CA . LEU A 1 107 ? -6.724 1.723 2.212 1.00 98.38 107 LEU A CA 1
ATOM 860 C C . LEU A 1 107 ? -8.214 1.652 2.574 1.00 98.38 107 LEU A C 1
ATOM 862 O O . LEU A 1 107 ? -8.551 1.482 3.739 1.00 98.38 107 LEU A O 1
ATOM 866 N N . GLY A 1 108 ? -9.108 1.792 1.590 1.00 95.56 108 GLY A N 1
ATOM 867 C CA . GLY A 1 108 ? -10.550 1.948 1.815 1.00 95.56 108 GLY A CA 1
ATOM 868 C C . GLY A 1 108 ? -11.268 0.727 2.397 1.00 95.56 108 GLY A C 1
ATOM 869 O O . GLY A 1 108 ? -12.423 0.849 2.778 1.00 95.56 108 GLY A O 1
ATOM 870 N N . THR A 1 109 ? -10.615 -0.436 2.470 1.00 96.38 109 THR A N 1
ATOM 871 C CA . THR A 1 109 ? -11.177 -1.639 3.105 1.00 96.38 109 THR A CA 1
ATOM 872 C C . THR A 1 109 ? -10.785 -1.791 4.575 1.00 96.38 109 THR A C 1
ATOM 874 O O . THR A 1 109 ? -11.271 -2.711 5.225 1.00 96.38 109 THR A O 1
ATOM 877 N N . VAL A 1 110 ? -9.917 -0.920 5.107 1.00 98.25 110 VAL A N 1
ATOM 878 C CA . VAL A 1 110 ? -9.531 -0.951 6.524 1.00 98.25 110 VAL A CA 1
ATOM 879 C C . VAL A 1 110 ? -10.666 -0.411 7.390 1.00 98.25 110 VAL A C 1
ATOM 881 O O . VAL A 1 110 ? -11.191 0.671 7.130 1.00 98.25 110 VAL A O 1
ATOM 884 N N . THR A 1 111 ? -10.992 -1.139 8.453 1.00 98.12 111 THR A N 1
ATOM 885 C CA . THR A 1 111 ? -12.068 -0.805 9.400 1.00 98.12 111 THR A CA 1
ATOM 886 C C . THR A 1 111 ? -11.548 -0.134 10.675 1.00 98.12 111 THR A C 1
ATOM 888 O O . THR A 1 111 ? -10.356 -0.209 10.993 1.00 98.12 111 THR A O 1
ATOM 891 N N . TRP A 1 112 ? -12.437 0.528 11.425 1.00 98.25 112 TRP A N 1
ATOM 892 C CA . TRP A 1 112 ? -12.089 1.118 12.724 1.00 98.25 112 TRP A CA 1
ATOM 893 C C . TRP A 1 112 ? -11.668 0.054 13.734 1.00 98.25 112 TRP A C 1
ATOM 895 O O . TRP A 1 112 ? -10.671 0.245 14.424 1.00 98.25 112 TRP A O 1
ATOM 905 N N . GLU A 1 113 ? -12.348 -1.091 13.743 1.00 98.25 113 GLU A N 1
ATOM 906 C CA . GLU A 1 113 ? -12.054 -2.232 14.607 1.00 98.25 113 GLU A CA 1
ATOM 907 C C . GLU A 1 113 ? -10.609 -2.710 14.410 1.00 98.25 113 GLU A C 1
ATOM 909 O O . GLU A 1 113 ? -9.873 -2.906 15.375 1.00 98.25 113 GLU A O 1
ATOM 914 N N . GLN A 1 114 ? -10.157 -2.806 13.155 1.00 98.31 114 GLN A N 1
ATOM 915 C CA . GLN A 1 114 ? -8.778 -3.177 12.837 1.00 98.31 114 GLN A CA 1
ATOM 916 C C . GLN A 1 114 ? -7.764 -2.116 13.291 1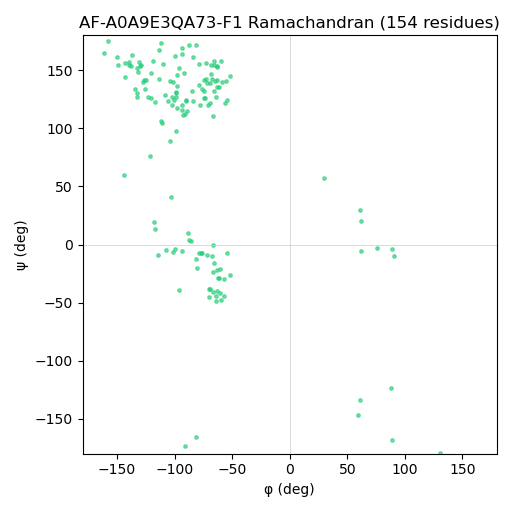.00 98.31 114 GLN A C 1
ATOM 918 O O . GLN A 1 114 ? -6.695 -2.452 13.802 1.00 98.31 114 GLN A O 1
ATOM 923 N N . ILE A 1 115 ? -8.076 -0.828 13.111 1.00 98.31 115 ILE A N 1
ATOM 924 C CA . ILE A 1 115 ? -7.205 0.277 13.546 1.00 98.31 115 ILE A CA 1
ATOM 925 C C . ILE A 1 115 ? -7.060 0.287 15.069 1.00 98.31 115 ILE A C 1
ATOM 927 O O . ILE A 1 115 ? -5.951 0.462 15.585 1.00 98.31 115 ILE A O 1
ATOM 931 N N . GLU A 1 116 ? -8.168 0.114 15.783 1.00 97.75 116 GLU A N 1
ATOM 932 C CA . GLU A 1 116 ? -8.205 0.057 17.240 1.00 97.75 116 GLU A CA 1
ATOM 933 C C . GLU A 1 116 ? -7.433 -1.154 17.755 1.00 97.75 116 GLU A C 1
ATOM 935 O O . GLU A 1 116 ? -6.543 -0.983 18.590 1.00 97.75 116 GLU A O 1
ATOM 940 N N . GLU A 1 117 ? -7.678 -2.345 17.202 1.00 97.25 117 GLU A N 1
ATOM 941 C CA . GLU A 1 117 ? -6.961 -3.562 17.586 1.00 97.25 117 GLU A CA 1
ATOM 942 C C . GLU A 1 117 ? -5.451 -3.423 17.346 1.00 97.25 117 GLU A C 1
ATOM 944 O O . GLU A 1 117 ? -4.649 -3.711 18.241 1.00 97.25 117 GLU A O 1
ATOM 949 N N . ALA A 1 118 ? -5.036 -2.938 16.171 1.00 97.31 118 ALA A N 1
ATOM 950 C CA . ALA A 1 118 ? -3.623 -2.729 15.859 1.00 97.31 118 ALA A CA 1
ATOM 951 C C . ALA A 1 118 ? -2.973 -1.728 16.826 1.00 97.31 118 ALA A C 1
ATOM 953 O O . ALA A 1 118 ? -1.864 -1.953 17.307 1.00 97.31 118 ALA A O 1
ATOM 954 N N . THR A 1 119 ? -3.673 -0.643 17.167 1.00 95.50 119 THR A N 1
ATOM 955 C CA . THR A 1 119 ? -3.147 0.385 18.076 1.00 95.50 119 THR A CA 1
ATOM 956 C C . THR A 1 119 ? -3.041 -0.128 19.513 1.00 95.50 119 THR A C 1
ATOM 958 O O . THR A 1 119 ? -2.018 0.082 20.162 1.00 95.50 119 THR A O 1
ATOM 961 N N . GLN A 1 120 ? -4.069 -0.818 20.012 1.00 95.25 120 GLN A N 1
ATOM 962 C CA . GLN A 1 120 ? -4.118 -1.331 21.386 1.00 95.25 120 GLN A CA 1
ATOM 963 C C . GLN A 1 120 ? -3.131 -2.478 21.616 1.00 95.25 120 GLN A C 1
ATOM 965 O O . GLN A 1 120 ? -2.504 -2.548 22.670 1.00 95.25 120 GLN A O 1
ATOM 970 N N . SER A 1 121 ? -2.960 -3.355 20.624 1.00 94.56 121 SER A N 1
ATOM 971 C CA . SER A 1 121 ? -1.992 -4.458 20.687 1.00 94.56 121 SER A CA 1
ATOM 972 C C . SER A 1 121 ? -0.548 -4.024 20.405 1.00 94.56 121 SER A C 1
ATOM 974 O O . SER A 1 121 ? 0.369 -4.836 20.517 1.00 94.56 121 SER A O 1
ATOM 976 N N . GLY A 1 122 ? -0.325 -2.769 19.996 1.00 93.56 122 GLY A N 1
ATOM 977 C CA . GLY A 1 122 ? 0.968 -2.316 19.475 1.00 93.56 122 GLY A CA 1
ATOM 978 C C . GLY A 1 122 ? 1.398 -3.046 18.194 1.00 93.56 122 GLY A C 1
ATOM 979 O O . GLY A 1 122 ? 2.593 -3.090 17.893 1.00 93.56 122 GLY A O 1
ATOM 980 N N . GLY A 1 123 ? 0.440 -3.655 17.489 1.00 95.44 123 GLY A N 1
ATOM 981 C CA . GLY A 1 123 ? 0.617 -4.368 16.232 1.00 95.44 123 GLY A CA 1
ATOM 982 C C . GLY A 1 123 ? 0.664 -3.447 15.012 1.00 95.44 123 GLY A C 1
ATOM 983 O O . GLY A 1 123 ? 0.842 -2.230 15.110 1.00 95.44 123 GLY A O 1
ATOM 984 N N . VAL A 1 124 ? 0.516 -4.048 13.834 1.00 97.44 124 VAL A N 1
ATOM 985 C CA . VAL A 1 124 ? 0.507 -3.348 12.544 1.00 97.44 124 VAL A CA 1
ATOM 986 C C . VAL A 1 124 ? -0.688 -3.788 11.702 1.00 97.44 124 VAL A C 1
ATOM 988 O O . VAL A 1 124 ? -1.215 -4.880 11.887 1.00 97.44 124 VAL A O 1
ATOM 991 N N . LEU A 1 125 ? -1.104 -2.946 10.758 1.00 98.38 125 LEU A N 1
ATOM 992 C CA . LEU A 1 125 ? -2.022 -3.344 9.692 1.00 98.38 125 LEU A CA 1
ATOM 993 C C . LEU A 1 125 ? -1.199 -3.817 8.498 1.00 98.38 125 LEU A C 1
ATOM 995 O O . LEU A 1 125 ? -0.493 -3.013 7.888 1.00 98.38 125 LEU A O 1
ATOM 999 N N . GLY A 1 126 ? -1.263 -5.108 8.196 1.00 98.31 126 GLY A N 1
ATOM 1000 C CA . GLY A 1 126 ? -0.534 -5.761 7.116 1.00 98.31 126 GLY A CA 1
ATOM 1001 C C . GLY A 1 126 ? -1.409 -6.002 5.892 1.00 98.31 126 GLY A C 1
ATOM 1002 O O . GLY A 1 126 ? -2.562 -6.389 6.026 1.00 98.31 126 GLY A O 1
ATOM 1003 N N . ALA A 1 127 ? -0.864 -5.804 4.695 1.00 98.56 127 ALA A N 1
ATOM 1004 C CA . ALA A 1 127 ? -1.471 -6.248 3.444 1.00 98.56 127 ALA A CA 1
ATOM 1005 C C . ALA A 1 127 ? -0.409 -6.804 2.495 1.00 98.56 127 ALA A C 1
ATOM 1007 O O . ALA A 1 127 ? 0.768 -6.442 2.571 1.00 98.56 127 ALA A O 1
ATOM 1008 N N . THR A 1 128 ? -0.831 -7.657 1.563 1.00 98.69 128 THR A N 1
ATOM 1009 C CA . THR A 1 128 ? 0.061 -8.289 0.580 1.00 98.69 128 THR A CA 1
ATOM 1010 C C . THR A 1 128 ? -0.427 -8.027 -0.840 1.00 98.69 128 THR A C 1
ATOM 1012 O O . THR A 1 128 ? -1.629 -8.057 -1.095 1.00 98.69 128 THR A O 1
ATOM 1015 N N . VAL A 1 129 ? 0.495 -7.791 -1.776 1.00 98.56 129 VAL A N 1
ATOM 1016 C CA . VAL A 1 129 ? 0.205 -7.582 -3.206 1.00 98.56 129 VAL A CA 1
ATOM 1017 C C . VAL A 1 129 ? 1.202 -8.317 -4.096 1.00 98.56 129 VAL A C 1
ATOM 1019 O O . VAL A 1 129 ? 2.348 -8.519 -3.702 1.00 98.56 129 VAL A O 1
ATOM 1022 N N . GLU A 1 130 ? 0.790 -8.679 -5.313 1.00 98.06 130 GLU A N 1
ATOM 1023 C CA . GLU A 1 130 ? 1.708 -9.218 -6.327 1.00 98.06 130 GLU A CA 1
ATOM 1024 C C . GLU A 1 130 ? 2.602 -8.117 -6.901 1.00 98.06 130 GLU A C 1
ATOM 1026 O O . GLU A 1 130 ? 2.103 -7.106 -7.408 1.00 98.06 130 GLU A O 1
ATOM 1031 N N . GLY A 1 131 ? 3.920 -8.327 -6.866 1.00 96.38 131 GLY A N 1
ATOM 1032 C CA . GLY A 1 131 ? 4.899 -7.377 -7.392 1.00 96.38 131 GLY A CA 1
ATOM 1033 C C . GLY A 1 131 ? 5.092 -7.439 -8.906 1.00 96.38 131 GLY A C 1
ATOM 1034 O O . GLY A 1 131 ? 5.545 -6.458 -9.499 1.00 96.38 131 GLY A O 1
ATOM 1035 N N . THR A 1 132 ? 4.719 -8.554 -9.540 1.00 95.81 132 THR A N 1
ATOM 1036 C CA . THR A 1 132 ? 4.876 -8.787 -10.984 1.00 95.81 132 THR A CA 1
ATOM 1037 C C . THR A 1 132 ? 3.521 -8.742 -11.691 1.00 95.81 132 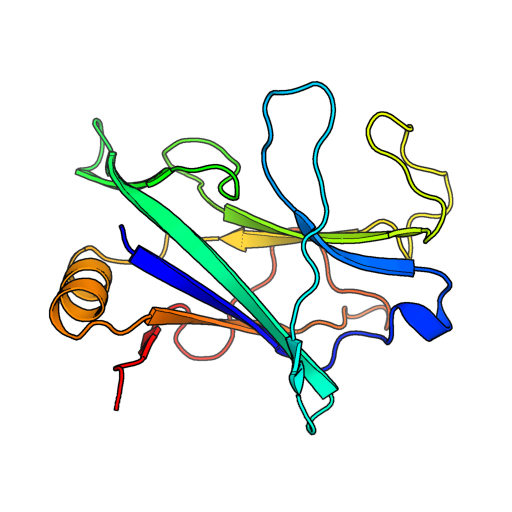THR A C 1
ATOM 1039 O O . THR A 1 132 ? 2.558 -9.383 -11.276 1.00 95.81 132 THR A O 1
ATOM 1042 N N . GLY A 1 133 ? 3.429 -7.949 -12.758 1.00 92.88 133 GLY A N 1
ATOM 1043 C CA . GLY A 1 133 ? 2.241 -7.830 -13.597 1.00 92.88 133 GLY A CA 1
ATOM 1044 C C . GLY A 1 133 ? 2.129 -8.955 -14.630 1.00 92.88 133 GLY A C 1
ATOM 1045 O O . GLY A 1 133 ? 3.062 -9.719 -14.866 1.00 92.88 133 GLY A O 1
ATOM 1046 N N . LYS A 1 134 ? 0.983 -9.021 -15.319 1.00 91.19 134 LYS A N 1
ATOM 1047 C CA . LYS A 1 134 ? 0.717 -10.023 -16.376 1.00 91.19 134 LYS A CA 1
ATOM 1048 C C . LYS A 1 134 ? 1.688 -9.950 -17.562 1.00 91.19 134 LYS A C 1
ATOM 1050 O O . LYS A 1 134 ? 1.809 -10.913 -18.306 1.00 91.19 134 LYS A O 1
ATOM 1055 N N . ASP A 1 135 ? 2.344 -8.807 -17.749 1.00 89.94 135 ASP A N 1
ATOM 1056 C CA . ASP A 1 135 ? 3.338 -8.561 -18.798 1.00 89.94 135 ASP A CA 1
ATOM 1057 C C . ASP A 1 135 ? 4.768 -8.966 -18.389 1.00 89.94 135 ASP A C 1
ATOM 1059 O O . ASP A 1 135 ? 5.710 -8.718 -19.140 1.00 89.94 135 ASP A O 1
ATOM 1063 N N . GLY A 1 136 ? 4.942 -9.559 -17.201 1.00 90.19 136 GLY A N 1
ATOM 1064 C CA . GLY A 1 136 ? 6.241 -9.939 -16.641 1.00 90.19 136 GLY A CA 1
ATOM 1065 C C . GLY A 1 136 ? 7.061 -8.765 -16.094 1.00 90.19 136 GLY A C 1
ATOM 1066 O O . GLY A 1 136 ? 8.141 -8.979 -15.550 1.00 90.19 136 GLY A O 1
ATOM 1067 N N . GLY A 1 137 ? 6.571 -7.528 -16.223 1.00 91.31 137 GLY A N 1
ATOM 1068 C CA . GLY A 1 137 ? 7.176 -6.341 -15.624 1.00 91.31 137 GLY A CA 1
ATOM 1069 C C . GLY A 1 137 ? 6.614 -6.043 -14.231 1.00 91.31 137 GLY A C 1
ATOM 1070 O O . GLY A 1 137 ? 5.808 -6.809 -13.702 1.00 91.31 137 GLY A O 1
ATOM 1071 N N . PRO A 1 138 ? 6.982 -4.901 -13.625 1.00 94.12 138 PRO A N 1
ATOM 1072 C CA . PRO A 1 138 ? 6.427 -4.492 -12.340 1.00 94.12 138 PRO A CA 1
ATOM 1073 C C . PRO A 1 138 ? 4.913 -4.348 -12.399 1.00 94.12 138 PRO A C 1
ATOM 1075 O O . PRO A 1 138 ? 4.396 -3.801 -13.370 1.00 94.12 138 PRO A O 1
ATOM 1078 N N . ASN A 1 139 ? 4.189 -4.774 -11.373 1.00 95.81 139 ASN A N 1
ATOM 1079 C CA . ASN A 1 139 ? 2.752 -4.538 -11.316 1.00 95.81 139 ASN A CA 1
ATOM 1080 C C . ASN A 1 139 ? 2.448 -3.026 -11.183 1.00 95.81 139 ASN A C 1
ATOM 1082 O O . ASN A 1 139 ? 3.313 -2.224 -10.816 1.00 95.81 139 ASN A O 1
ATOM 1086 N N . CYS A 1 140 ? 1.246 -2.584 -11.560 1.00 95.06 140 CYS A N 1
ATOM 1087 C CA . CYS A 1 140 ? 0.937 -1.154 -11.634 1.00 95.06 140 CYS A CA 1
ATOM 1088 C C . CYS A 1 140 ? -0.557 -0.830 -11.551 1.00 95.06 140 CYS A C 1
ATOM 1090 O O . CYS A 1 140 ? -1.401 -1.716 -11.607 1.00 95.06 140 CYS A O 1
ATOM 1092 N N . ALA A 1 141 ? -0.871 0.469 -11.516 1.00 94.25 141 ALA A N 1
ATOM 1093 C 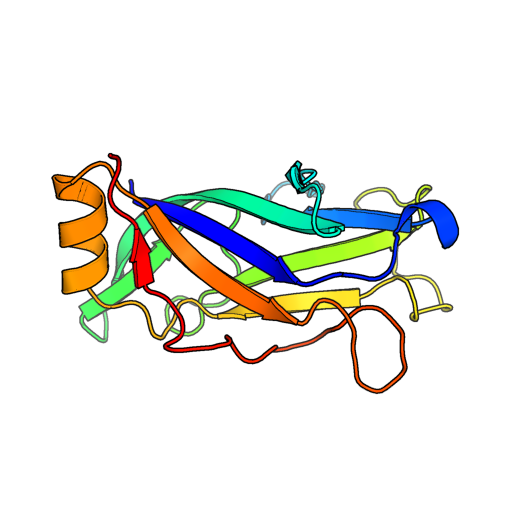CA . ALA A 1 141 ? -2.215 1.013 -11.331 1.00 94.25 141 ALA A CA 1
ATOM 1094 C C . ALA A 1 141 ? -2.814 0.548 -9.997 1.00 94.25 141 ALA A C 1
ATOM 1096 O O . ALA A 1 141 ? -2.090 0.439 -9.014 1.00 94.25 141 ALA A O 1
ATOM 1097 N N . SER A 1 142 ? -4.124 0.341 -9.915 1.00 96.56 142 SER A N 1
ATOM 1098 C CA . SER A 1 142 ? -4.731 -0.262 -8.730 1.00 96.56 142 SER A CA 1
ATOM 1099 C C . SER A 1 142 ? -4.512 -1.764 -8.751 1.00 96.56 142 SER A C 1
ATOM 1101 O O . SER A 1 142 ? -4.947 -2.437 -9.683 1.00 96.56 142 SER A O 1
ATOM 1103 N N . VAL A 1 143 ? -3.833 -2.270 -7.724 1.00 96.50 143 VAL A N 1
ATOM 1104 C CA . VAL A 1 143 ? -3.539 -3.697 -7.589 1.00 96.50 143 VAL A CA 1
ATOM 1105 C C . VAL A 1 143 ? -4.456 -4.320 -6.537 1.00 96.50 143 VAL A C 1
ATOM 1107 O O . VAL A 1 143 ? -4.735 -3.674 -5.523 1.00 96.50 143 VAL A O 1
ATOM 1110 N N . PRO A 1 144 ? -4.958 -5.546 -6.764 1.00 96.62 144 PRO A N 1
ATOM 1111 C CA . PRO A 1 144 ? -5.742 -6.247 -5.760 1.00 96.62 144 PRO A CA 1
ATOM 1112 C C . PRO A 1 144 ? -4.853 -6.619 -4.572 1.00 96.62 144 PRO A C 1
ATOM 1114 O O . PRO A 1 144 ? -3.695 -7.008 -4.745 1.00 96.62 144 PRO A O 1
ATOM 1117 N N . LEU A 1 145 ? -5.417 -6.521 -3.372 1.00 98.12 145 LEU A N 1
ATOM 1118 C CA . LEU A 1 145 ? -4.810 -7.114 -2.190 1.00 98.12 145 LEU A CA 1
ATOM 1119 C C . LEU A 1 145 ? -5.022 -8.631 -2.240 1.00 98.12 145 LEU A C 1
ATOM 1121 O O . LEU A 1 145 ? -6.075 -9.101 -2.673 1.00 98.12 145 LEU A O 1
ATOM 1125 N N . LEU A 1 146 ? -4.016 -9.388 -1.821 1.00 97.50 146 LEU A N 1
ATOM 1126 C CA . LEU A 1 146 ? -4.098 -10.840 -1.696 1.00 97.50 146 LEU A CA 1
ATOM 1127 C C . LEU A 1 146 ? -4.724 -11.239 -0.356 1.00 97.50 146 LEU A C 1
ATOM 1129 O O . LEU A 1 146 ? -4.745 -10.454 0.593 1.00 97.50 146 LEU A O 1
ATOM 1133 N N . GLY A 1 147 ? -5.197 -12.484 -0.273 1.00 95.56 147 GLY A N 1
ATOM 1134 C CA . GLY A 1 147 ? -5.816 -13.015 0.942 1.00 95.56 147 GLY A CA 1
ATOM 1135 C C . GLY A 1 147 ? -7.062 -12.221 1.334 1.00 95.56 147 GLY A C 1
ATOM 1136 O O . GLY A 1 147 ? -7.893 -11.912 0.481 1.00 95.56 147 GLY A O 1
ATOM 1137 N N . ASN A 1 148 ? -7.168 -11.873 2.617 1.00 95.31 148 ASN A N 1
ATOM 1138 C CA . ASN A 1 148 ? -8.302 -11.120 3.163 1.00 95.31 148 ASN A CA 1
ATOM 1139 C C . ASN A 1 148 ? -8.116 -9.593 3.086 1.00 95.31 148 ASN A C 1
ATOM 1141 O O . ASN A 1 148 ? -8.905 -8.839 3.652 1.00 95.31 148 ASN A O 1
ATOM 1145 N N . GLY A 1 149 ? -7.089 -9.114 2.380 1.00 97.56 149 GLY A N 1
ATOM 1146 C CA . GLY A 1 149 ? -6.801 -7.692 2.268 1.00 97.56 149 GLY A CA 1
ATOM 1147 C C . GLY A 1 149 ? -5.913 -7.184 3.397 1.00 97.56 149 GLY A C 1
ATOM 1148 O O . GLY A 1 149 ? -4.785 -7.649 3.545 1.00 97.56 149 GLY A O 1
ATOM 1149 N N . TRP A 1 150 ? -6.393 -6.179 4.129 1.00 98.44 150 TRP A N 1
ATOM 1150 C CA . TRP A 1 150 ? -5.695 -5.663 5.303 1.00 98.44 150 TRP A CA 1
ATOM 1151 C C . TRP A 1 150 ? -6.049 -6.506 6.525 1.00 98.44 150 TRP A C 1
ATOM 1153 O O . TRP A 1 150 ? -7.227 -6.741 6.782 1.00 98.44 150 TRP A O 1
ATOM 1163 N N . GLU A 1 151 ? -5.047 -6.916 7.292 1.00 98.06 151 GLU A N 1
ATOM 1164 C CA . GLU A 1 151 ? -5.196 -7.728 8.501 1.00 98.06 151 GLU A CA 1
ATOM 1165 C C . GLU A 1 151 ? -4.374 -7.144 9.655 1.00 98.06 151 GLU A C 1
ATOM 1167 O O . GLU A 1 151 ? -3.361 -6.476 9.443 1.00 98.06 151 GLU A O 1
ATOM 1172 N N . VAL A 1 152 ? -4.814 -7.382 10.892 1.00 97.81 152 VAL A N 1
ATOM 1173 C CA . VAL A 1 152 ? -4.076 -6.962 12.087 1.00 97.81 152 VAL A CA 1
ATOM 1174 C C . VAL A 1 152 ? -3.027 -8.012 12.418 1.00 97.81 152 VAL A C 1
ATOM 1176 O O . VAL A 1 152 ? -3.330 -9.179 12.653 1.00 97.81 152 VAL A O 1
ATOM 1179 N N . GLU A 1 153 ? -1.778 -7.583 12.492 1.00 95.38 153 GLU A N 1
ATOM 1180 C CA . GLU A 1 153 ? -0.645 -8.421 12.853 1.00 95.38 153 GLU A CA 1
ATOM 1181 C C . GLU A 1 153 ? -0.126 -7.950 14.210 1.00 95.38 153 GLU A C 1
ATOM 1183 O O . GLU A 1 153 ? 0.471 -6.877 14.342 1.00 95.38 153 GLU A O 1
ATOM 1188 N N . ARG A 1 154 ? -0.395 -8.741 15.249 1.00 88.81 154 ARG A N 1
ATOM 1189 C CA . ARG A 1 154 ? -0.039 -8.386 16.626 1.00 88.81 154 ARG A CA 1
ATOM 1190 C C . ARG A 1 154 ? 1.472 -8.406 16.821 1.00 88.81 154 ARG A C 1
ATOM 1192 O O . ARG A 1 154 ? 2.181 -9.233 16.244 1.00 88.81 154 ARG A O 1
ATOM 1199 N N . LYS A 1 155 ? 1.958 -7.511 17.678 1.00 75.19 155 LYS A N 1
ATOM 1200 C CA . LYS A 1 155 ? 3.321 -7.599 18.195 1.00 75.19 155 LYS A CA 1
ATOM 1201 C C . LYS A 1 155 ? 3.364 -8.782 19.165 1.00 75.19 155 LYS A C 1
ATOM 1203 O O . LYS A 1 155 ? 2.556 -8.828 20.089 1.00 75.19 155 LYS A O 1
ATOM 1208 N N . GLY A 1 156 ? 4.220 -9.759 18.867 1.00 57.62 156 GLY A N 1
ATOM 1209 C CA . GLY A 1 156 ? 4.463 -10.911 19.741 1.00 57.62 156 GLY A CA 1
ATOM 1210 C C . GLY A 1 156 ? 5.049 -10.511 21.087 1.00 57.62 156 GLY A C 1
ATOM 1211 O O . GLY A 1 156 ? 5.634 -9.403 21.170 1.00 57.62 156 GLY A O 1
#

Nearest PDB structures (foldseek):
  5e4e-assembly1_B  TM=2.967E-01  e=2.986E+00  Homo sapiens
  8tni-assembly1_J  TM=2.602E-01  e=4.187E+00  Homo sapiens
  3d5w-assembly1_A  TM=2.260E-01  e=6.212E+00  Danio rerio

Foldseek 3Di:
DAKAKEKAQQAPDQVVVQKDKAWWWPDPPLFIDGDAFDQDPNNITMDMDDWDWAQDPPPRWTQTDDGQWDDDSQWIWIKIFMDRNPDGRPDDDDPPCLRGAIETQTPNPDGPVLRVVCVVLVWHWYWYFHQADPVRTGDHDYTDTPDPGTHTDGDD

Solvent-accessible surface area (backbone atoms only — not comparable to full-atom values): 8537 Å² total; per-residue (Å²): 111,45,40,41,33,41,38,31,42,56,38,64,63,35,71,88,67,56,27,40,60,16,45,31,42,51,46,88,54,88,51,49,53,70,44,73,47,51,73,48,95,85,50,27,34,40,39,74,50,74,31,42,73,44,66,28,93,88,75,60,45,70,20,72,39,54,56,46,46,40,76,51,77,86,51,29,23,35,38,45,34,35,30,49,63,86,64,57,66,78,62,78,87,62,96,69,48,75,52,51,35,42,23,36,47,71,50,74,84,55,50,65,69,51,52,49,51,14,49,74,54,64,20,27,40,34,32,36,32,69,20,50,29,99,85,74,40,55,31,48,50,78,52,71,58,43,88,89,31,69,43,68,45,70,56,129

Sequence (156 aa):
MVRLRVVCKAPPDPDQHGAIFGLQDNSTAAHWSLHAGTRTSSGDIVFGCDVRVRANARTADPNFLGDYVHGKPDERFLYLSWRPRDWRSGQPERASPRWQRRMKIHLGTVTWEQIEEATQSGGVLGATVEGTGKDGGPNCASVPLLGNGWEVERKG

Secondary structure (DSSP, 8-state):
-EEEEEEEES---TGGGTEEEEEEP--SSS---EEPPEEPTTS-EEEEEEEEEEE-TTT--EEEESTTEEEETTEEEEEEEEEETT--TTPPPPS-GGGSEEEEEE-TT--HHHHHHHHHTT-EEEEEEESB-TTSSB--EE-PPPTTSSEEE---

Radius of gyration: 15.63 Å; Cα contacts (8 Å, |Δi|>4): 359; chains: 1; bounding box: 38×35×44 Å

pLDDT: mean 92.21, std 9.57, range [55.44, 98.75]